Protein AF-A0A972HXE3-F1 (afdb_monomer)

Foldseek 3Di:
DPPVVVVVVVVVVVPPDPPQNVLVLCLLQPDKWWKQKDDDPPADPVCVVQNPFTWIWHDDPPFWIWIDGPPDIWIWGWDQDPVQQWIFIDTDQWTWIWHPPDDCVVVWTWTWTARPRRITMIITD

Solvent-accessible surface area (backbone atoms only — not comparable to full-atom values): 7319 Å² total; per-residue (Å²): 143,73,65,72,66,56,52,54,55,57,58,59,68,73,62,80,65,52,72,69,52,55,51,51,51,51,54,53,51,61,60,68,28,44,32,45,80,44,92,44,96,80,70,53,76,85,47,58,75,54,71,81,41,69,29,36,42,34,50,44,88,93,34,39,28,43,39,36,49,74,94,48,75,43,68,28,38,41,51,76,42,78,90,80,40,27,43,39,39,42,36,92,62,36,73,28,76,32,72,71,79,73,60,78,89,74,70,78,68,64,46,60,42,52,58,57,82,66,30,39,35,43,28,38,123

Sequence (125 aa):
MKITFVIIIILGLLFSCSPEQSELENYLLAHPWYGMNIDMDGLYAETQDRLGYIPKLTFEPGGLSTLSMGDDSYECKWKIDKEEKEIIIRGPGIDSRVFIEKSISEGIYSFCFHDLHNYTIYFYK

Structure (mmCIF, N/CA/C/O backbone):
data_AF-A0A972HXE3-F1
#
_entry.id   AF-A0A972HXE3-F1
#
loop_
_atom_site.group_PDB
_atom_site.id
_atom_site.type_symbol
_atom_site.label_atom_id
_atom_site.label_alt_id
_atom_site.label_comp_id
_atom_site.label_asym_id
_atom_site.label_entity_id
_atom_site.label_seq_id
_atom_site.pdbx_PDB_ins_code
_atom_site.Cartn_x
_atom_site.Cartn_y
_atom_site.Cartn_z
_atom_site.occupancy
_atom_site.B_iso_or_equiv
_atom_site.auth_seq_id
_atom_site.auth_comp_id
_atom_site.auth_asym_id
_atom_site.auth_atom_id
_atom_site.pdbx_PDB_model_num
ATOM 1 N N . MET A 1 1 ? -43.844 10.588 21.859 1.00 45.34 1 MET A N 1
ATOM 2 C CA . MET A 1 1 ? -42.375 10.456 22.003 1.00 45.34 1 MET A CA 1
ATOM 3 C C . MET A 1 1 ? -41.939 9.038 21.638 1.00 45.34 1 MET A C 1
ATOM 5 O O . MET A 1 1 ? -41.905 8.181 22.503 1.00 45.34 1 MET A O 1
ATOM 9 N N . LYS A 1 2 ? -41.685 8.746 20.357 1.00 50.94 2 LYS A N 1
ATOM 10 C CA . LYS A 1 2 ? -41.139 7.441 19.911 1.00 50.94 2 LYS A CA 1
ATOM 11 C C . LYS A 1 2 ? -40.020 7.569 18.869 1.00 50.94 2 LYS A C 1
ATOM 13 O O . LYS A 1 2 ? -39.369 6.588 18.553 1.00 50.94 2 LYS A O 1
ATOM 18 N N . ILE A 1 3 ? -39.776 8.781 18.369 1.00 53.06 3 ILE A N 1
ATOM 19 C CA . ILE A 1 3 ? -38.851 9.033 17.257 1.00 53.06 3 ILE A CA 1
ATOM 20 C C . ILE A 1 3 ? -37.408 9.202 17.768 1.00 53.06 3 ILE A C 1
ATOM 22 O O . ILE A 1 3 ? -36.472 8.744 17.127 1.00 53.06 3 ILE A O 1
ATOM 26 N N . THR A 1 4 ? -37.217 9.753 18.971 1.00 49.75 4 THR A N 1
ATOM 27 C CA . THR A 1 4 ? -35.883 10.032 19.533 1.00 49.75 4 THR A CA 1
ATOM 28 C C . THR A 1 4 ? -35.069 8.768 19.835 1.00 49.75 4 THR A C 1
ATOM 30 O O . THR A 1 4 ? -33.861 8.762 19.643 1.00 49.75 4 THR A O 1
ATOM 33 N N . PHE A 1 5 ? -35.717 7.676 20.253 1.00 42.19 5 PHE A N 1
ATOM 34 C CA . PHE A 1 5 ? -35.023 6.425 20.593 1.00 42.19 5 PHE A CA 1
ATOM 35 C C . PHE A 1 5 ? -34.526 5.654 19.361 1.00 42.19 5 PHE A C 1
ATOM 37 O O . PHE A 1 5 ? -33.495 4.994 19.425 1.00 42.19 5 PHE A O 1
ATOM 44 N N . VAL A 1 6 ? -35.226 5.767 18.228 1.00 50.47 6 VAL A N 1
ATOM 45 C CA . VAL A 1 6 ? -34.852 5.075 16.982 1.00 50.47 6 VAL A CA 1
ATOM 46 C C . VAL A 1 6 ? -33.610 5.717 16.350 1.00 50.47 6 VAL A C 1
ATOM 48 O O . VAL A 1 6 ? -32.759 5.013 15.817 1.00 50.47 6 VAL A O 1
ATOM 51 N N . ILE A 1 7 ? -33.448 7.037 16.486 1.00 50.69 7 ILE A N 1
ATOM 52 C CA . ILE A 1 7 ? -32.299 7.773 15.933 1.00 50.69 7 ILE A CA 1
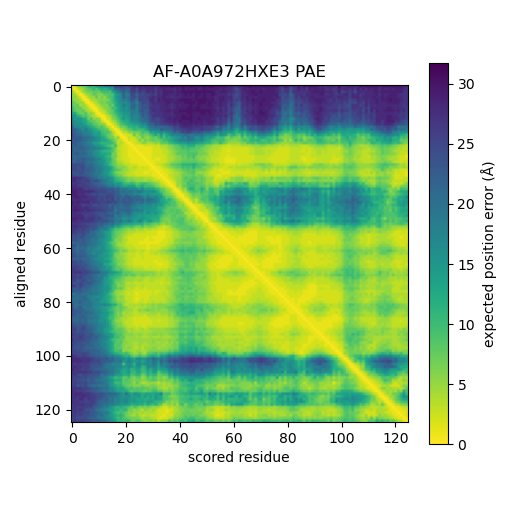ATOM 53 C C . ILE A 1 7 ? -30.988 7.408 16.653 1.00 50.69 7 ILE A C 1
ATOM 55 O O . ILE A 1 7 ? -29.956 7.278 16.002 1.00 50.69 7 ILE A O 1
ATOM 59 N N . ILE A 1 8 ? -31.020 7.175 17.971 1.00 51.72 8 ILE A N 1
ATOM 60 C CA . ILE A 1 8 ? -29.817 6.833 18.756 1.00 51.72 8 ILE A CA 1
ATOM 61 C C . ILE A 1 8 ? -29.284 5.439 18.390 1.00 51.72 8 ILE A C 1
ATOM 63 O O . ILE 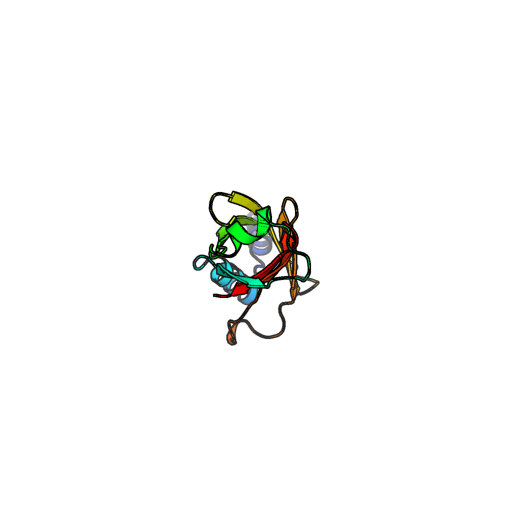A 1 8 ? -28.074 5.248 18.300 1.00 51.72 8 ILE A O 1
ATOM 67 N N . ILE A 1 9 ? -30.170 4.477 18.115 1.00 49.84 9 ILE A N 1
ATOM 68 C CA . ILE A 1 9 ? -29.770 3.120 17.709 1.00 49.84 9 ILE A CA 1
ATOM 69 C C . ILE A 1 9 ? -29.172 3.133 16.294 1.00 49.84 9 ILE A C 1
ATOM 71 O O . ILE A 1 9 ? -28.168 2.468 16.048 1.00 49.84 9 ILE A O 1
ATOM 75 N N . ILE A 1 10 ? -29.730 3.937 15.382 1.00 49.91 10 ILE A N 1
ATOM 76 C CA . ILE A 1 10 ? -29.199 4.076 14.018 1.00 49.91 10 ILE A CA 1
ATOM 77 C C . ILE A 1 10 ? -27.842 4.802 14.026 1.00 49.91 10 ILE A C 1
ATOM 79 O O . ILE A 1 10 ? -26.944 4.383 13.303 1.00 49.91 10 ILE A O 1
ATOM 83 N N . LEU A 1 11 ? -27.633 5.816 14.879 1.00 44.34 11 LEU A N 1
ATOM 84 C CA . LEU A 1 11 ? -26.313 6.451 15.023 1.00 44.34 11 LEU A CA 1
ATOM 85 C C . LEU A 1 11 ? -25.268 5.533 15.682 1.00 44.34 11 LEU A C 1
ATOM 87 O O . LEU A 1 11 ? -24.108 5.561 15.281 1.00 44.34 11 LEU A O 1
ATOM 91 N N . GLY A 1 12 ? -25.661 4.707 16.659 1.00 41.94 12 GLY A N 1
ATOM 92 C CA . GLY A 1 12 ? -24.751 3.773 17.338 1.00 41.94 12 GLY A CA 1
ATOM 93 C C . GLY A 1 12 ? -24.281 2.607 16.458 1.00 41.94 12 GLY A C 1
ATOM 94 O O . GLY A 1 12 ? -23.166 2.118 16.622 1.00 41.94 12 GLY A O 1
ATOM 95 N N . LEU A 1 13 ? -25.096 2.195 15.482 1.00 46.44 13 LEU A N 1
ATOM 96 C CA . LEU A 1 13 ? -24.742 1.155 14.508 1.00 46.44 13 LEU A CA 1
ATOM 97 C C . LEU A 1 13 ? -23.810 1.652 13.390 1.00 46.44 13 LEU A C 1
ATOM 99 O O . LEU A 1 13 ? -23.163 0.835 12.740 1.00 46.44 13 LEU A O 1
ATOM 103 N N . LEU A 1 14 ? -23.706 2.967 13.177 1.00 44.78 14 LEU A N 1
ATOM 104 C CA . LEU A 1 14 ? -22.895 3.543 12.097 1.00 44.78 14 LEU A CA 1
ATOM 105 C C . LEU A 1 14 ? -21.403 3.699 12.446 1.00 44.78 14 LEU A C 1
ATOM 107 O O . LEU A 1 14 ? -20.607 3.945 11.547 1.00 44.78 14 LEU A O 1
ATOM 111 N N . PHE A 1 15 ? -21.001 3.509 13.709 1.00 50.78 15 PHE A N 1
ATOM 112 C CA . PHE A 1 15 ? -19.614 3.722 14.157 1.00 50.78 15 PHE A CA 1
ATOM 113 C C . PHE A 1 15 ? -19.062 2.591 15.033 1.00 50.78 15 PHE A C 1
ATOM 115 O O . PHE A 1 15 ? -18.274 2.826 15.945 1.00 50.78 15 PHE A O 1
ATOM 122 N N . SER A 1 16 ? -19.415 1.337 14.744 1.00 47.25 16 SER A N 1
ATOM 123 C CA . SER A 1 16 ? -18.690 0.187 15.312 1.00 47.25 16 SER A CA 1
ATOM 124 C C . SER A 1 16 ? -17.361 -0.034 14.571 1.00 47.25 16 SER A C 1
ATOM 126 O O . SER A 1 16 ? -17.128 -1.077 13.958 1.00 47.25 16 SER A O 1
ATOM 128 N N . CYS A 1 17 ? -16.499 0.985 14.578 1.00 55.41 17 CYS A N 1
ATOM 129 C CA . CYS A 1 17 ? -15.086 0.832 14.257 1.00 55.41 17 CYS A CA 1
ATOM 130 C C . CYS A 1 17 ? -14.379 0.516 15.578 1.00 55.41 17 CYS A C 1
ATOM 132 O O . CYS A 1 17 ? -14.512 1.278 16.538 1.00 55.41 17 CYS A O 1
ATOM 134 N N . SER A 1 18 ? -13.704 -0.631 15.680 1.00 63.12 18 SER A N 1
ATOM 135 C CA . SER A 1 18 ? -12.923 -0.910 16.887 1.00 63.12 18 SER A CA 1
ATOM 136 C C . SER A 1 18 ? -11.769 0.104 16.979 1.00 63.12 18 SER A C 1
ATOM 138 O O . SER A 1 18 ? -11.263 0.537 15.939 1.00 63.12 18 SER A O 1
ATOM 140 N N . PRO A 1 19 ? -11.329 0.498 18.188 1.00 61.62 19 PRO A N 1
ATOM 141 C CA . PRO A 1 19 ? -10.175 1.386 18.353 1.00 61.62 19 PRO A CA 1
ATOM 142 C C . PRO A 1 19 ? -8.937 0.878 17.599 1.00 61.62 19 PRO A C 1
ATOM 144 O O . PRO A 1 19 ? -8.287 1.638 16.892 1.00 61.62 19 PRO A O 1
ATOM 147 N N . GLU A 1 20 ? -8.715 -0.437 17.639 1.00 65.12 20 GLU A N 1
ATOM 148 C CA . GLU A 1 20 ? -7.658 -1.143 16.908 1.00 65.12 20 GLU A CA 1
ATOM 149 C C . GLU A 1 20 ? -7.769 -0.947 15.382 1.00 65.12 20 GLU A C 1
ATOM 151 O O . GLU A 1 20 ? -6.782 -0.690 14.702 1.00 65.12 20 GLU A O 1
ATOM 156 N N . GLN A 1 21 ? -8.979 -0.967 14.816 1.00 67.88 21 GLN A N 1
ATOM 157 C CA . GLN A 1 21 ? -9.170 -0.735 13.383 1.00 67.88 21 GLN A CA 1
ATOM 158 C C . GLN A 1 21 ? -8.849 0.712 12.991 1.00 67.88 21 GLN A C 1
ATOM 160 O O . GLN A 1 21 ? -8.228 0.944 11.957 1.00 67.88 21 GLN A O 1
ATOM 1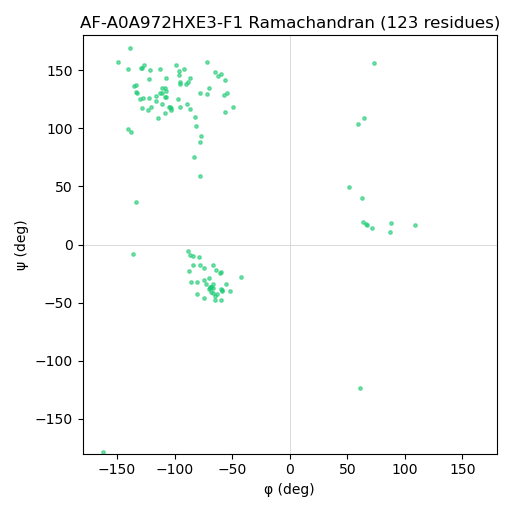65 N N . SER A 1 22 ? -9.260 1.675 13.818 1.00 76.44 22 SER A N 1
ATOM 166 C CA . SER A 1 22 ? -8.982 3.092 13.565 1.00 76.44 22 SER A CA 1
ATOM 167 C C . SER A 1 22 ? -7.483 3.383 13.661 1.00 76.44 22 SER A C 1
ATOM 169 O O . SER A 1 22 ? -6.954 4.154 12.868 1.00 76.44 22 SER A O 1
ATOM 171 N N . GLU A 1 23 ? -6.777 2.736 14.587 1.00 81.06 23 GLU A N 1
ATOM 172 C CA . GLU A 1 23 ? -5.317 2.812 14.685 1.00 81.06 23 GLU A CA 1
ATOM 173 C C . GLU A 1 23 ? -4.622 2.200 13.464 1.00 81.06 23 GLU A C 1
ATOM 175 O O . GLU A 1 23 ? -3.714 2.827 12.918 1.00 81.06 23 GLU A O 1
ATOM 180 N N . LEU A 1 24 ? -5.071 1.032 12.992 1.00 81.00 24 LEU A N 1
ATOM 181 C CA . LEU A 1 24 ? -4.508 0.392 11.801 1.00 81.00 24 LEU A CA 1
ATOM 182 C C . LEU A 1 24 ? -4.746 1.229 10.543 1.00 81.00 24 LEU A C 1
ATOM 184 O O . LEU A 1 24 ? -3.812 1.482 9.791 1.00 81.00 24 LEU A O 1
ATOM 188 N N . GLU A 1 25 ? -5.971 1.698 10.324 1.00 86.25 25 GLU A N 1
ATOM 189 C CA . GLU A 1 25 ? -6.302 2.560 9.189 1.00 86.25 25 GLU A CA 1
ATOM 190 C C . GLU A 1 25 ? -5.484 3.857 9.221 1.00 86.25 25 GLU A C 1
ATOM 192 O O . GLU A 1 25 ? -4.828 4.193 8.237 1.00 86.25 25 GLU A O 1
ATOM 197 N N . ASN A 1 26 ? -5.408 4.530 10.372 1.00 86.81 26 ASN A N 1
ATOM 198 C CA . ASN A 1 26 ? -4.555 5.709 10.533 1.00 86.81 26 ASN A CA 1
ATOM 199 C C . ASN A 1 26 ? -3.081 5.396 10.255 1.00 86.81 26 ASN A C 1
ATOM 201 O O . ASN A 1 26 ? -2.376 6.204 9.652 1.00 86.81 26 ASN A O 1
ATOM 205 N N . TYR A 1 27 ? -2.604 4.227 10.677 1.00 85.19 27 TYR A N 1
ATOM 206 C CA . TYR A 1 27 ? -1.241 3.794 10.420 1.00 85.19 27 TYR A CA 1
ATOM 207 C C . TYR A 1 27 ? -0.991 3.541 8.924 1.00 85.19 27 TYR A C 1
ATOM 209 O O . TYR A 1 27 ? 0.044 3.974 8.415 1.00 85.19 27 TYR A O 1
ATOM 217 N N . LEU A 1 28 ? -1.924 2.923 8.195 1.00 88.44 28 LEU A N 1
ATOM 218 C CA . LEU A 1 28 ? -1.811 2.731 6.742 1.00 88.44 28 LEU A CA 1
ATOM 219 C C . LEU A 1 28 ? -1.780 4.065 5.992 1.00 88.44 28 LEU A C 1
ATOM 221 O O . LEU A 1 28 ? -0.959 4.241 5.094 1.00 88.44 28 LEU A O 1
ATOM 225 N N . LEU A 1 29 ? -2.633 5.005 6.402 1.00 90.69 29 LEU A N 1
ATOM 226 C CA . LEU A 1 29 ? -2.769 6.334 5.799 1.00 90.69 29 LEU A CA 1
ATOM 227 C C . LEU A 1 29 ? -1.609 7.284 6.141 1.00 90.69 29 LEU A C 1
ATOM 229 O O . LEU A 1 29 ? -1.394 8.289 5.462 1.00 90.69 29 LEU A O 1
ATOM 233 N N . ALA A 1 30 ? -0.867 7.009 7.213 1.00 83.00 30 ALA A N 1
ATOM 234 C CA . ALA A 1 30 ? 0.194 7.889 7.674 1.00 83.00 30 ALA A CA 1
ATOM 235 C C . ALA A 1 30 ? 1.453 7.742 6.802 1.00 83.00 30 ALA A C 1
ATOM 237 O O . ALA A 1 30 ? 2.322 6.960 7.142 1.00 83.00 30 ALA A O 1
ATOM 238 N N . HIS A 1 31 ? 1.613 8.570 5.770 1.00 85.06 31 HIS A N 1
ATOM 239 C CA . HIS A 1 31 ? 2.762 8.606 4.842 1.00 85.06 31 HIS A CA 1
ATOM 240 C C . HIS A 1 31 ? 2.839 7.445 3.829 1.00 85.06 31 HIS A C 1
ATOM 242 O O . HIS A 1 31 ? 2.301 6.365 4.074 1.00 85.06 31 HIS A O 1
ATOM 248 N N . PRO A 1 32 ? 3.530 7.657 2.689 1.00 88.69 32 PRO A N 1
ATOM 249 C CA . PRO A 1 32 ? 3.786 6.600 1.720 1.00 88.69 32 PRO A CA 1
ATOM 250 C C . PRO A 1 32 ? 4.633 5.470 2.302 1.00 88.69 32 PRO A C 1
ATOM 252 O O . PRO A 1 32 ? 5.570 5.701 3.067 1.00 88.69 32 PRO A O 1
ATOM 255 N N . TRP A 1 33 ? 4.330 4.265 1.848 1.00 89.50 33 TRP A N 1
ATOM 256 C CA . TRP A 1 33 ? 5.104 3.055 2.058 1.00 89.50 33 TRP A CA 1
ATOM 257 C C . TRP A 1 33 ? 6.150 2.918 0.963 1.00 89.50 33 TRP A C 1
ATOM 259 O O . TRP A 1 33 ? 5.851 3.162 -0.210 1.00 89.50 33 TRP A O 1
ATOM 269 N N . TYR A 1 34 ? 7.354 2.488 1.322 1.00 85.69 34 TYR A N 1
ATOM 270 C CA . TYR A 1 34 ? 8.455 2.331 0.376 1.00 85.69 34 TYR A CA 1
ATOM 271 C C . TYR A 1 34 ? 8.711 0.855 0.110 1.00 85.69 34 TYR A C 1
ATOM 273 O O . TYR A 1 34 ? 8.747 0.040 1.030 1.00 85.69 34 TYR A O 1
ATOM 281 N N . GLY A 1 35 ? 8.833 0.516 -1.168 1.00 81.94 35 GLY A N 1
ATOM 282 C CA . GLY A 1 35 ? 9.069 -0.839 -1.630 1.00 81.94 35 GLY A CA 1
ATOM 283 C C . GLY A 1 35 ? 10.552 -1.152 -1.780 1.00 81.94 35 GLY A C 1
ATOM 284 O O . GLY A 1 35 ? 11.358 -0.285 -2.118 1.00 81.94 35 GLY A O 1
ATOM 285 N N . MET A 1 36 ? 10.892 -2.422 -1.611 1.00 77.50 36 MET A N 1
ATOM 286 C CA . MET A 1 36 ? 12.126 -3.016 -2.110 1.00 77.50 36 MET A CA 1
ATOM 287 C C . MET A 1 36 ? 11.764 -4.077 -3.147 1.00 77.50 36 MET A C 1
ATOM 289 O O . MET A 1 36 ? 11.005 -5.003 -2.851 1.00 77.50 36 MET A O 1
ATOM 293 N N . ASN A 1 37 ? 12.304 -3.931 -4.358 1.00 70.81 37 ASN A N 1
ATOM 294 C CA . ASN A 1 37 ? 12.197 -4.951 -5.396 1.00 70.81 37 ASN A CA 1
ATOM 295 C C . ASN A 1 37 ? 13.096 -6.131 -5.015 1.00 70.81 37 ASN A C 1
ATOM 297 O O . ASN A 1 37 ? 14.279 -5.931 -4.731 1.00 70.81 37 ASN A O 1
ATOM 301 N N . ILE A 1 38 ? 12.556 -7.346 -5.033 1.00 66.94 38 ILE A N 1
ATOM 302 C CA . ILE A 1 38 ? 13.362 -8.564 -4.975 1.00 66.94 38 ILE A CA 1
ATOM 303 C C . ILE A 1 38 ? 13.377 -9.162 -6.378 1.00 66.94 38 ILE A C 1
ATOM 305 O O . ILE A 1 38 ? 12.327 -9.474 -6.942 1.00 66.94 38 ILE A O 1
ATOM 309 N N . ASP A 1 39 ? 14.583 -9.253 -6.938 1.00 61.38 39 ASP A N 1
ATOM 310 C CA . ASP A 1 39 ? 14.858 -9.901 -8.218 1.00 61.38 39 ASP A CA 1
ATOM 311 C C . ASP A 1 39 ? 14.381 -11.362 -8.161 1.00 61.38 39 ASP A C 1
ATOM 313 O O . ASP A 1 39 ? 14.680 -12.079 -7.201 1.00 61.38 39 ASP A O 1
ATOM 317 N N . MET A 1 40 ? 13.593 -11.782 -9.150 1.00 58.34 40 MET A N 1
ATOM 318 C CA . MET A 1 40 ? 13.182 -13.173 -9.313 1.00 58.34 40 MET A CA 1
ATOM 319 C C . MET A 1 40 ? 13.873 -13.732 -10.552 1.00 58.34 40 MET A C 1
ATOM 321 O O . MET A 1 40 ? 13.885 -13.088 -11.600 1.00 58.34 40 MET A O 1
ATOM 325 N N . ASP A 1 41 ? 14.432 -14.940 -10.442 1.00 57.38 41 ASP A N 1
ATOM 326 C CA . ASP A 1 41 ? 15.131 -15.602 -11.546 1.00 57.38 41 ASP A CA 1
ATOM 327 C C . ASP A 1 41 ? 14.284 -15.569 -12.834 1.00 57.38 41 ASP A C 1
ATOM 329 O O . ASP A 1 41 ? 13.188 -16.130 -12.885 1.00 57.38 41 ASP A O 1
ATOM 333 N N . GLY A 1 42 ? 14.802 -14.920 -13.886 1.00 58.56 42 GLY A N 1
ATOM 334 C CA . GLY A 1 42 ? 14.128 -14.815 -15.187 1.00 58.56 42 GLY A CA 1
ATOM 335 C C . GLY A 1 42 ? 13.577 -13.435 -15.566 1.00 58.56 42 GLY A C 1
ATOM 336 O O . GLY A 1 42 ? 12.780 -13.364 -16.501 1.00 58.56 42 GLY A O 1
ATOM 337 N N . LEU A 1 43 ? 13.997 -12.344 -14.911 1.00 60.66 43 LEU A N 1
ATOM 338 C CA . LEU A 1 43 ? 13.621 -10.985 -15.326 1.00 60.66 43 LEU A CA 1
ATOM 339 C C . LEU A 1 43 ? 13.949 -10.688 -16.797 1.00 60.66 43 LEU A C 1
ATOM 341 O O . LEU A 1 43 ? 15.081 -10.854 -17.257 1.00 60.66 43 LEU A O 1
ATOM 345 N N . TYR A 1 44 ? 12.961 -10.159 -17.519 1.00 61.09 44 TYR A N 1
ATOM 346 C CA . TYR A 1 44 ? 13.141 -9.635 -18.871 1.00 61.09 44 TYR A CA 1
ATOM 347 C C . TYR A 1 44 ? 13.930 -8.313 -18.844 1.00 61.09 44 TYR A C 1
ATOM 349 O O . TYR A 1 44 ? 13.938 -7.595 -17.842 1.00 61.09 44 TYR A O 1
ATOM 357 N N . ALA A 1 45 ? 14.581 -7.955 -19.953 1.00 59.53 45 ALA A N 1
ATOM 358 C CA . ALA A 1 45 ? 15.396 -6.737 -20.042 1.00 59.53 45 ALA A CA 1
ATOM 359 C C . ALA A 1 45 ? 14.594 -5.448 -19.762 1.00 59.53 45 ALA A C 1
ATOM 361 O O . ALA A 1 45 ? 15.080 -4.570 -19.062 1.00 59.53 45 ALA A O 1
ATOM 362 N N . GLU A 1 46 ? 13.341 -5.376 -20.228 1.00 59.00 46 GLU A N 1
ATOM 363 C CA . GLU A 1 46 ? 12.406 -4.258 -19.980 1.00 59.00 46 GLU A CA 1
ATOM 364 C C . GLU A 1 46 ? 12.092 -4.035 -18.495 1.00 59.00 46 GLU A C 1
ATOM 366 O O . GLU A 1 46 ? 11.723 -2.946 -18.061 1.00 59.00 46 GLU A O 1
ATOM 371 N N . THR A 1 47 ? 12.248 -5.091 -17.708 1.00 59.06 47 THR A N 1
ATOM 372 C CA . THR A 1 47 ? 12.008 -5.091 -16.278 1.00 59.06 47 THR A CA 1
ATOM 373 C C . THR A 1 47 ? 13.222 -4.501 -15.546 1.00 59.06 47 THR A C 1
ATOM 375 O O . THR A 1 47 ? 13.050 -3.652 -14.675 1.00 59.06 47 THR A O 1
ATOM 378 N N . GLN A 1 48 ? 14.459 -4.843 -15.933 1.00 61.34 48 GLN A N 1
ATOM 379 C CA . GLN A 1 48 ? 15.681 -4.392 -15.240 1.00 61.34 48 GLN A CA 1
ATOM 380 C C . GLN A 1 48 ? 15.808 -2.867 -15.105 1.00 61.34 48 GLN A C 1
ATOM 382 O O . GLN A 1 48 ? 16.266 -2.397 -14.061 1.00 61.34 48 GLN A O 1
ATOM 387 N N . ASP A 1 49 ? 15.333 -2.096 -16.087 1.00 63.53 49 ASP A N 1
ATOM 388 C CA . ASP A 1 49 ? 15.312 -0.625 -16.029 1.00 63.53 49 ASP A CA 1
ATOM 389 C C . ASP A 1 49 ? 14.491 -0.094 -14.838 1.00 63.53 49 ASP A C 1
ATOM 391 O O . ASP A 1 49 ? 14.737 1.004 -14.332 1.00 63.53 49 ASP A O 1
ATOM 395 N N . ARG A 1 50 ? 13.542 -0.892 -14.332 1.00 64.06 50 ARG A N 1
ATOM 396 C CA . ARG A 1 50 ? 12.675 -0.541 -13.203 1.00 64.06 50 ARG A CA 1
ATOM 397 C C . ARG A 1 50 ? 13.298 -0.813 -11.831 1.00 64.06 50 ARG A C 1
ATOM 399 O O . ARG A 1 50 ? 12.852 -0.227 -10.845 1.00 64.06 50 ARG A O 1
ATOM 406 N N . LEU A 1 51 ? 14.348 -1.637 -11.745 1.00 64.06 51 LEU A N 1
ATOM 407 C CA . LEU A 1 51 ? 15.005 -1.992 -10.475 1.00 64.06 51 LEU A CA 1
ATOM 408 C C . LEU A 1 51 ? 15.665 -0.792 -9.774 1.00 64.06 51 LEU A C 1
ATOM 410 O O . LEU A 1 51 ? 15.867 -0.829 -8.562 1.00 64.06 51 LEU A O 1
ATOM 414 N N . GLY A 1 52 ? 15.979 0.275 -10.516 1.00 66.62 52 GLY A N 1
ATOM 415 C CA . GLY A 1 52 ? 16.555 1.510 -9.975 1.00 66.62 52 GLY A CA 1
ATOM 416 C C . GLY A 1 52 ? 15.550 2.448 -9.298 1.00 66.62 52 GLY A C 1
ATOM 417 O O . GLY A 1 52 ? 15.961 3.407 -8.642 1.00 66.62 52 GLY A O 1
ATOM 418 N N . TYR A 1 53 ? 14.246 2.192 -9.433 1.00 77.19 53 TYR A N 1
ATOM 419 C CA . TYR A 1 53 ? 13.210 3.007 -8.805 1.00 77.19 53 TYR A CA 1
ATOM 420 C C . TYR A 1 53 ? 12.774 2.399 -7.481 1.00 77.19 53 TYR A C 1
ATOM 422 O O . TYR A 1 53 ? 12.564 1.195 -7.378 1.00 77.19 53 TYR A O 1
ATOM 430 N N . ILE A 1 54 ? 12.584 3.260 -6.483 1.00 85.25 54 ILE A N 1
ATOM 431 C CA . ILE A 1 54 ? 11.997 2.884 -5.196 1.00 85.25 54 ILE A CA 1
ATOM 432 C C . ILE A 1 54 ? 10.474 2.893 -5.374 1.00 85.25 54 ILE A C 1
ATOM 434 O O . ILE A 1 54 ? 9.914 3.987 -5.531 1.00 85.25 54 ILE A O 1
ATOM 438 N N . PRO A 1 55 ? 9.791 1.729 -5.366 1.00 86.81 55 PRO A N 1
ATOM 439 C CA . PRO A 1 55 ? 8.340 1.681 -5.445 1.00 86.81 55 PRO A CA 1
ATOM 440 C C . PRO A 1 55 ? 7.715 2.432 -4.274 1.00 86.81 55 PRO A C 1
ATOM 442 O O . PRO A 1 55 ? 8.252 2.433 -3.162 1.00 86.81 55 PRO A O 1
ATOM 445 N N . LYS A 1 56 ? 6.566 3.061 -4.507 1.00 91.00 56 LYS A N 1
ATOM 446 C CA . LYS A 1 56 ? 5.831 3.788 -3.467 1.00 91.00 56 LYS A CA 1
ATOM 447 C C . LYS A 1 56 ? 4.378 3.364 -3.460 1.00 91.00 56 LYS A C 1
ATOM 449 O O . LYS A 1 56 ? 3.718 3.478 -4.485 1.00 91.00 56 LYS A O 1
ATOM 454 N N . LEU A 1 57 ? 3.883 2.926 -2.311 1.00 91.56 57 LEU A N 1
ATOM 455 C CA . LEU A 1 57 ? 2.480 2.591 -2.102 1.00 91.56 57 LEU A CA 1
ATOM 456 C C . LEU A 1 57 ? 1.855 3.630 -1.169 1.00 91.56 57 LEU A C 1
ATOM 458 O O . LEU A 1 57 ? 2.302 3.820 -0.041 1.00 91.56 57 LEU A O 1
ATOM 462 N N . THR A 1 58 ? 0.823 4.319 -1.638 1.00 93.75 58 THR A N 1
ATOM 463 C CA . THR A 1 58 ? 0.080 5.308 -0.846 1.00 93.75 58 THR A CA 1
ATOM 464 C C . THR A 1 58 ? -1.327 4.795 -0.605 1.00 93.75 58 THR A C 1
ATOM 466 O O . THR A 1 58 ? -1.990 4.368 -1.547 1.00 93.75 58 THR A O 1
ATOM 469 N N . PHE A 1 59 ? -1.781 4.832 0.645 1.00 93.19 59 PHE A N 1
ATOM 470 C CA . PHE A 1 59 ? -3.168 4.558 1.006 1.00 93.19 59 PHE A CA 1
ATOM 471 C C . PHE A 1 59 ? -3.940 5.868 1.104 1.00 93.19 59 PHE A C 1
ATOM 473 O O . PHE A 1 59 ? -3.445 6.856 1.645 1.00 93.19 59 PHE A O 1
ATOM 480 N N . GLU A 1 60 ? -5.169 5.850 0.609 1.00 94.31 60 GLU A N 1
ATOM 481 C CA . GLU A 1 60 ? -6.088 6.978 0.632 1.00 94.31 60 GLU A CA 1
ATOM 482 C C . GLU A 1 60 ? -7.377 6.610 1.383 1.00 94.31 60 GLU A C 1
ATOM 484 O O . GLU A 1 60 ? -7.801 5.442 1.372 1.00 94.31 60 GLU A O 1
ATOM 489 N N . PRO A 1 61 ? -8.030 7.592 2.033 1.00 90.25 61 PRO A N 1
ATOM 490 C CA . PRO A 1 61 ? -9.315 7.375 2.683 1.00 90.25 61 PRO A CA 1
ATOM 491 C C . PRO A 1 61 ? -10.359 6.822 1.706 1.00 90.25 61 PRO A C 1
ATOM 493 O O . PRO A 1 61 ? -10.443 7.247 0.555 1.00 90.25 61 PRO A O 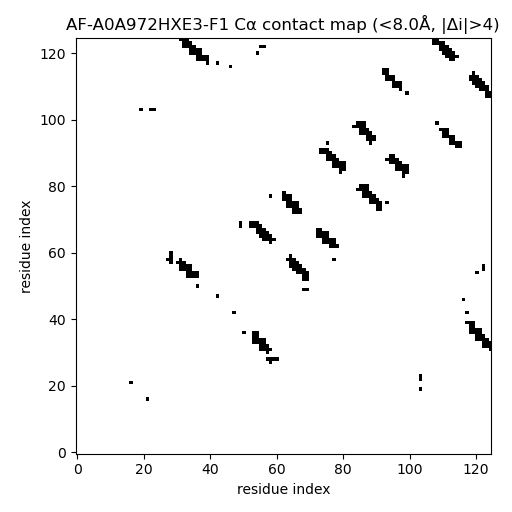1
ATOM 496 N N . GLY A 1 62 ? -11.201 5.901 2.177 1.00 87.81 62 GLY A N 1
ATOM 497 C CA . GLY A 1 62 ? -12.264 5.308 1.355 1.00 87.81 62 GLY A CA 1
ATOM 498 C C . GLY A 1 62 ? -11.838 4.091 0.531 1.00 87.81 62 GLY A C 1
ATOM 499 O O . GLY A 1 62 ? -12.618 3.624 -0.300 1.00 87.81 62 GLY A O 1
ATOM 500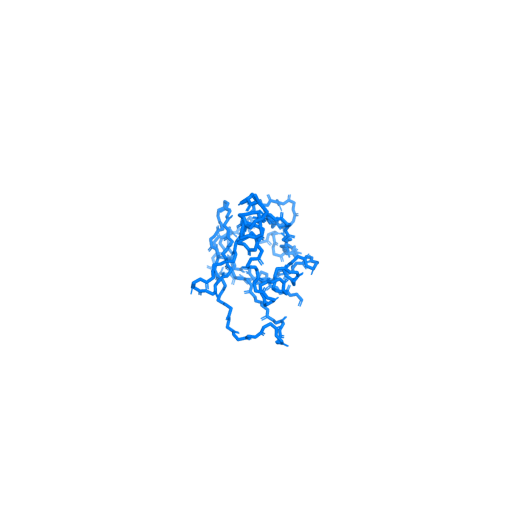 N N . GLY A 1 63 ? -10.645 3.543 0.781 1.00 92.25 63 GLY A N 1
ATOM 501 C CA . GLY A 1 63 ? -10.229 2.265 0.203 1.00 92.25 63 GLY A CA 1
ATOM 502 C C . GLY A 1 63 ? -9.555 2.379 -1.163 1.00 92.25 63 GLY A C 1
ATOM 503 O O . GLY A 1 63 ? -9.509 1.385 -1.885 1.00 92.25 63 GLY A O 1
ATOM 504 N N . LEU A 1 64 ? -9.058 3.560 -1.544 1.00 94.94 64 LEU A N 1
ATOM 505 C CA . LEU A 1 64 ? -8.212 3.740 -2.728 1.00 94.94 64 LEU A CA 1
ATOM 506 C C . LEU A 1 64 ? -6.734 3.718 -2.318 1.00 94.94 64 LEU A C 1
ATOM 508 O O . LEU A 1 64 ? -6.377 4.146 -1.223 1.00 94.94 64 LEU A O 1
ATOM 512 N N . SER A 1 65 ? -5.882 3.187 -3.182 1.00 93.44 65 SER A N 1
ATOM 513 C CA . SER A 1 65 ? -4.432 3.197 -3.036 1.00 93.44 65 SER A CA 1
ATOM 514 C C . SER A 1 65 ? -3.780 3.449 -4.385 1.00 93.44 65 SER A C 1
ATOM 516 O O . SER A 1 65 ? -4.297 3.028 -5.418 1.00 93.44 65 SER A O 1
ATOM 518 N N . THR A 1 66 ? -2.599 4.053 -4.364 1.00 93.38 66 THR A N 1
ATOM 519 C CA . THR A 1 66 ? -1.785 4.270 -5.561 1.00 93.38 66 THR A CA 1
ATOM 520 C C . THR A 1 66 ? -0.425 3.617 -5.375 1.00 93.38 66 THR A C 1
ATOM 522 O O . THR A 1 66 ? 0.266 3.894 -4.392 1.00 93.38 66 THR A O 1
ATOM 525 N N . LEU A 1 67 ? -0.037 2.762 -6.319 1.00 90.12 67 LEU A N 1
ATOM 526 C CA . LEU A 1 67 ? 1.304 2.203 -6.424 1.00 90.12 67 LEU A CA 1
ATOM 527 C C . LEU A 1 67 ? 2.059 2.903 -7.555 1.00 90.12 67 LEU A C 1
ATOM 529 O O . LEU A 1 67 ? 1.662 2.808 -8.711 1.00 90.12 67 LEU A O 1
ATOM 533 N N . SER A 1 68 ? 3.163 3.569 -7.238 1.00 89.31 68 SER A N 1
ATOM 534 C CA . SER A 1 68 ? 4.036 4.215 -8.219 1.00 89.31 68 SER A CA 1
ATOM 535 C C . SER A 1 68 ? 5.351 3.455 -8.364 1.00 89.31 68 SER A C 1
ATOM 537 O O . SER A 1 68 ? 5.981 3.105 -7.361 1.00 89.31 68 SER A O 1
ATOM 539 N N . MET A 1 69 ? 5.783 3.237 -9.605 1.00 83.06 69 MET A N 1
ATOM 540 C CA . MET A 1 69 ? 7.044 2.575 -9.953 1.00 83.06 69 MET A CA 1
ATOM 541 C C . MET A 1 69 ? 7.687 3.279 -11.147 1.00 83.06 69 MET A C 1
ATOM 543 O O . MET A 1 69 ? 7.303 3.058 -12.293 1.00 83.06 69 MET A O 1
ATOM 547 N N . GLY A 1 70 ? 8.662 4.146 -10.875 1.00 82.25 70 GLY A N 1
ATOM 548 C CA . GLY A 1 70 ? 9.209 5.029 -11.904 1.00 82.25 70 GLY A CA 1
ATOM 549 C C . GLY A 1 70 ? 8.130 5.952 -12.460 1.00 82.25 70 GLY A C 1
ATOM 550 O O . GLY A 1 70 ? 7.497 6.670 -11.685 1.00 82.25 70 GLY A O 1
ATOM 551 N N . ASP A 1 71 ? 7.924 5.906 -13.776 1.00 83.00 71 ASP A N 1
ATOM 552 C CA . ASP A 1 71 ? 6.914 6.706 -14.481 1.00 83.00 71 ASP A CA 1
ATOM 553 C C . ASP A 1 71 ? 5.525 6.039 -14.517 1.00 83.00 71 ASP A C 1
ATOM 555 O O . ASP A 1 71 ? 4.539 6.675 -14.894 1.00 83.00 71 ASP A O 1
ATOM 559 N N . ASP A 1 72 ? 5.422 4.776 -14.092 1.00 83.06 72 ASP A N 1
ATOM 560 C CA . ASP A 1 72 ? 4.156 4.053 -14.053 1.00 83.06 72 ASP A CA 1
ATOM 561 C C . ASP A 1 72 ? 3.407 4.299 -12.736 1.00 83.06 72 ASP A C 1
ATOM 563 O O . ASP A 1 72 ? 3.992 4.336 -11.646 1.00 83.06 72 ASP A O 1
ATOM 567 N N . SER A 1 73 ? 2.080 4.391 -12.832 1.00 88.56 73 SER A N 1
ATOM 568 C CA . SER A 1 73 ? 1.178 4.514 -11.689 1.00 88.56 73 SER A CA 1
ATOM 569 C C . SER A 1 73 ? 0.008 3.546 -11.825 1.00 88.56 73 SER A C 1
ATOM 571 O O . SER A 1 73 ? -0.655 3.498 -12.862 1.00 88.56 73 SER A O 1
ATOM 573 N N . TYR A 1 74 ? -0.247 2.786 -10.764 1.00 88.19 74 TYR A N 1
ATOM 574 C CA . TYR A 1 74 ? -1.261 1.742 -10.704 1.00 88.19 74 TYR A CA 1
ATOM 575 C C . TYR A 1 74 ? -2.258 2.067 -9.597 1.00 88.19 74 TYR A C 1
ATOM 577 O O . TYR A 1 74 ? -1.911 2.113 -8.414 1.00 88.19 74 TYR A O 1
ATOM 585 N N . GLU A 1 75 ? -3.516 2.260 -9.978 1.00 92.69 75 GLU A N 1
ATOM 586 C CA . GLU A 1 75 ? -4.607 2.411 -9.023 1.00 92.69 75 GLU A CA 1
ATOM 587 C C . GLU A 1 75 ? -5.016 1.047 -8.459 1.00 92.69 75 GLU A C 1
ATOM 589 O O . GLU A 1 75 ? -5.267 0.081 -9.187 1.00 92.69 75 GLU A O 1
ATOM 594 N N . CYS A 1 76 ? -5.104 0.986 -7.137 1.00 92.25 76 CYS A N 1
ATOM 595 C CA . CYS A 1 76 ? -5.473 -0.192 -6.371 1.00 92.25 76 CYS A CA 1
ATOM 596 C C . CYS A 1 76 ? -6.624 0.150 -5.427 1.00 92.25 76 CYS A C 1
ATOM 598 O O . CYS A 1 76 ? -6.777 1.282 -4.980 1.00 92.25 76 CYS A O 1
ATOM 600 N N . LYS A 1 77 ? -7.417 -0.847 -5.059 1.00 94.69 77 LYS A N 1
ATOM 601 C CA . LYS A 1 77 ? -8.383 -0.756 -3.969 1.00 94.69 77 LYS A CA 1
ATOM 602 C C . LYS A 1 77 ? -7.893 -1.560 -2.789 1.00 94.69 77 LYS A C 1
ATOM 604 O O . LYS A 1 77 ? -7.356 -2.649 -2.979 1.00 94.69 77 LYS A O 1
ATOM 609 N N . TRP A 1 78 ? -8.143 -1.066 -1.588 1.00 93.81 78 TRP A N 1
ATOM 610 C CA . TRP A 1 78 ? -7.809 -1.762 -0.361 1.00 93.81 78 TRP A CA 1
ATOM 611 C C . TRP A 1 78 ? -9.001 -1.846 0.588 1.00 93.81 78 TRP A C 1
ATOM 613 O O . TRP A 1 78 ? -9.902 -1.005 0.575 1.00 93.81 78 TRP A O 1
ATOM 623 N N . LYS A 1 79 ? -9.013 -2.895 1.409 1.00 92.38 79 LYS A N 1
ATOM 624 C CA . LYS A 1 79 ? -9.932 -3.030 2.542 1.00 92.38 79 LYS A CA 1
ATOM 625 C C . LYS A 1 79 ? -9.274 -3.831 3.662 1.00 92.38 79 LYS A C 1
ATOM 627 O O . LYS A 1 79 ? -8.397 -4.653 3.408 1.00 92.38 79 LYS A O 1
ATOM 632 N N . ILE A 1 80 ? -9.761 -3.635 4.881 1.00 88.31 80 ILE A N 1
ATOM 633 C CA . ILE A 1 80 ? -9.448 -4.495 6.025 1.00 88.31 80 ILE A CA 1
ATOM 634 C C . ILE A 1 80 ? -10.569 -5.532 6.133 1.00 88.31 80 ILE A C 1
ATOM 636 O O . ILE A 1 80 ? -11.737 -5.168 6.308 1.00 88.31 80 ILE A O 1
ATOM 640 N N . ASP A 1 81 ? -10.229 -6.810 5.993 1.00 88.00 81 ASP A N 1
ATOM 641 C CA . ASP A 1 81 ? -11.137 -7.921 6.251 1.00 88.00 81 ASP A CA 1
ATOM 642 C C . ASP A 1 81 ? -11.086 -8.305 7.731 1.00 88.00 81 ASP A C 1
ATOM 644 O O . ASP A 1 81 ? -10.044 -8.683 8.269 1.00 88.00 81 ASP A O 1
ATOM 648 N N . LYS A 1 82 ? -12.222 -8.147 8.413 1.00 76.38 82 LYS A N 1
ATOM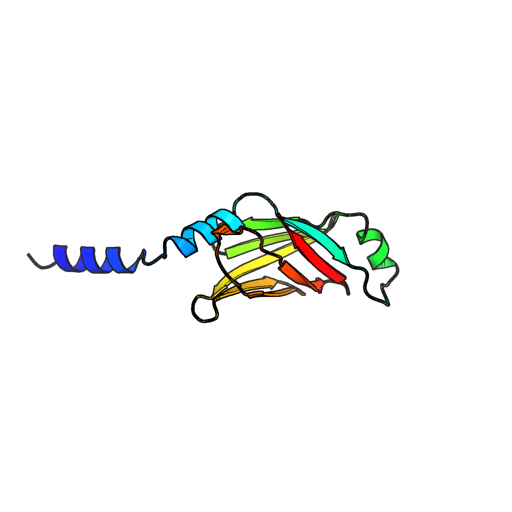 649 C CA . LYS A 1 82 ? -12.298 -8.270 9.873 1.00 76.38 82 LYS A CA 1
ATOM 650 C C . LYS A 1 82 ? -12.377 -9.716 10.336 1.00 76.38 82 LYS A C 1
ATOM 652 O O . LYS A 1 82 ? -11.919 -10.020 11.434 1.00 76.38 82 LYS A O 1
ATOM 657 N N . GLU A 1 83 ? -13.003 -10.570 9.534 1.00 82.50 83 GLU A N 1
ATOM 658 C CA . GLU A 1 83 ? -13.217 -11.974 9.886 1.00 82.50 83 GLU A CA 1
ATOM 659 C C . GLU A 1 83 ? -11.902 -12.738 9.751 1.00 82.50 83 GLU A C 1
ATOM 661 O O . GLU A 1 83 ? -11.474 -13.413 10.686 1.00 82.50 83 GLU A O 1
ATOM 666 N N . GLU A 1 84 ? -11.212 -12.504 8.637 1.00 83.00 84 GLU A N 1
ATOM 667 C CA . GLU A 1 84 ? -9.946 -13.157 8.300 1.00 83.00 84 GLU A CA 1
ATOM 668 C C . GLU A 1 84 ? -8.713 -12.413 8.848 1.00 83.00 84 GLU A C 1
ATOM 670 O O . GLU A 1 84 ? -7.593 -12.912 8.760 1.00 83.00 84 GLU A O 1
ATOM 675 N N . LYS A 1 85 ? -8.908 -11.231 9.455 1.00 82.25 85 LYS A N 1
ATOM 676 C CA . LYS A 1 85 ? -7.844 -10.367 10.003 1.00 82.25 85 LYS A CA 1
ATOM 677 C C . LYS A 1 85 ? -6.736 -10.095 8.985 1.00 82.25 85 LYS A C 1
ATOM 679 O O . LYS A 1 85 ? -5.549 -10.230 9.284 1.00 82.25 85 LYS A O 1
ATOM 684 N N . GLU A 1 86 ? -7.132 -9.685 7.787 1.00 85.75 86 GLU A N 1
ATOM 685 C CA . GLU A 1 86 ? -6.211 -9.407 6.688 1.00 85.75 86 GLU A CA 1
ATOM 686 C C . GLU A 1 86 ? -6.438 -8.023 6.078 1.00 85.75 86 GLU A C 1
ATOM 688 O O . GLU A 1 86 ? -7.544 -7.482 6.084 1.00 85.75 86 GLU A O 1
ATOM 693 N N . ILE A 1 87 ? -5.380 -7.442 5.521 1.00 87.31 87 ILE A N 1
ATOM 694 C CA . ILE A 1 87 ? -5.471 -6.298 4.613 1.00 87.31 87 ILE A CA 1
ATOM 695 C C . ILE A 1 87 ? -5.416 -6.854 3.197 1.00 87.31 87 ILE A C 1
ATOM 697 O O . ILE A 1 87 ? -4.481 -7.572 2.848 1.00 87.31 87 ILE A O 1
ATOM 701 N N . ILE A 1 88 ? -6.408 -6.513 2.381 1.00 89.31 88 ILE A N 1
ATOM 702 C CA . ILE A 1 88 ? -6.504 -6.960 0.990 1.00 89.31 88 ILE A CA 1
ATOM 703 C C . ILE A 1 88 ? -6.282 -5.758 0.087 1.00 89.31 88 ILE A C 1
ATOM 705 O O . ILE A 1 88 ? -6.953 -4.742 0.271 1.00 89.31 88 ILE A O 1
ATOM 709 N N . ILE A 1 89 ? -5.401 -5.893 -0.905 1.00 90.19 89 ILE A N 1
ATOM 710 C CA . ILE A 1 89 ? -5.104 -4.864 -1.908 1.00 90.19 89 ILE A CA 1
ATOM 711 C C . ILE A 1 89 ? -5.242 -5.475 -3.300 1.00 90.19 89 ILE A C 1
ATOM 713 O O . ILE A 1 89 ? -4.638 -6.507 -3.592 1.00 90.19 89 ILE A O 1
ATOM 717 N N . ARG A 1 90 ? -6.053 -4.848 -4.156 1.00 90.44 90 ARG A N 1
ATOM 718 C CA . ARG A 1 90 ? -6.363 -5.346 -5.501 1.00 90.44 90 ARG A CA 1
ATOM 719 C C . ARG A 1 90 ? -6.303 -4.258 -6.557 1.00 90.44 90 ARG A C 1
ATOM 721 O O . ARG A 1 90 ? -6.884 -3.193 -6.377 1.00 90.44 90 ARG A O 1
ATOM 728 N N . GLY A 1 91 ? -5.699 -4.566 -7.691 1.00 87.94 91 GLY A N 1
ATOM 729 C CA . GLY A 1 91 ? -5.595 -3.686 -8.852 1.00 87.94 91 GLY A CA 1
ATOM 730 C C . GLY A 1 91 ? -5.230 -4.484 -10.106 1.00 87.94 91 GLY A C 1
ATOM 731 O O . GLY A 1 91 ? -5.117 -5.710 -10.043 1.00 87.94 91 GLY A O 1
ATOM 732 N N . PRO A 1 92 ? -5.061 -3.831 -11.265 1.00 82.50 92 PRO A N 1
ATOM 733 C CA . PRO A 1 92 ? -4.564 -4.499 -12.466 1.00 82.50 92 PRO A CA 1
ATOM 734 C C . PRO A 1 92 ? -3.202 -5.162 -12.197 1.00 82.50 92 PRO A C 1
ATOM 736 O O . PRO A 1 92 ? -2.230 -4.469 -11.918 1.00 82.50 92 PRO A O 1
ATOM 739 N N . GLY A 1 93 ? -3.142 -6.498 -12.247 1.00 76.69 93 GLY A N 1
ATOM 740 C CA . GLY A 1 93 ? -1.922 -7.265 -11.947 1.00 76.69 93 GLY A CA 1
ATOM 741 C C . GLY A 1 93 ? -1.523 -7.296 -10.466 1.00 76.69 93 GLY A C 1
ATOM 742 O O . GLY A 1 93 ? -0.396 -7.655 -10.156 1.00 76.69 93 GLY A O 1
ATOM 743 N N . ILE A 1 94 ? -2.419 -6.903 -9.550 1.00 80.81 94 ILE A N 1
ATOM 744 C CA . ILE A 1 94 ? -2.158 -6.859 -8.105 1.00 80.81 94 ILE A CA 1
ATOM 745 C C . ILE A 1 94 ? -3.272 -7.618 -7.386 1.00 80.81 94 ILE A C 1
ATOM 747 O O . ILE A 1 94 ? -4.433 -7.206 -7.428 1.00 80.81 94 ILE A O 1
ATOM 751 N N . ASP A 1 95 ? -2.914 -8.694 -6.688 1.00 83.88 95 ASP A N 1
ATOM 752 C CA . ASP A 1 95 ? -3.764 -9.374 -5.703 1.00 83.88 95 ASP A CA 1
ATOM 753 C C . ASP A 1 95 ? -2.896 -9.738 -4.495 1.00 83.88 95 ASP A C 1
ATOM 755 O O . ASP A 1 95 ? -2.148 -10.714 -4.511 1.00 83.88 95 ASP A O 1
ATOM 759 N N . SER A 1 96 ? -2.938 -8.892 -3.466 1.00 83.69 96 SER A N 1
ATOM 760 C CA . SER A 1 96 ? -2.119 -9.037 -2.262 1.00 83.69 96 SER A CA 1
ATOM 761 C C . SER A 1 96 ? -2.987 -9.133 -1.016 1.00 83.69 96 SER A C 1
ATOM 763 O O . SER A 1 96 ? -4.013 -8.454 -0.891 1.00 83.69 96 SER A O 1
ATOM 765 N N . ARG A 1 97 ? -2.550 -9.986 -0.086 1.00 83.88 97 ARG A N 1
ATOM 766 C CA . ARG A 1 97 ? -3.164 -10.195 1.223 1.00 83.88 97 ARG A CA 1
ATOM 767 C C . ARG A 1 97 ? -2.087 -10.198 2.292 1.00 83.88 97 ARG A C 1
ATOM 769 O O . ARG A 1 97 ? -1.083 -10.892 2.152 1.00 83.88 97 ARG A O 1
ATOM 776 N N . VAL A 1 98 ? -2.311 -9.436 3.354 1.00 78.50 98 VAL A N 1
ATOM 777 C CA . VAL A 1 98 ? -1.395 -9.344 4.494 1.00 78.50 98 VAL A CA 1
ATOM 778 C C . VAL A 1 98 ? -2.147 -9.707 5.757 1.00 78.50 98 VAL A C 1
ATOM 780 O O . VAL A 1 98 ? -3.068 -8.993 6.152 1.00 78.50 98 VAL A O 1
ATOM 783 N N . PHE A 1 99 ? -1.743 -10.805 6.392 1.00 76.12 99 PHE A N 1
ATOM 784 C CA . PHE A 1 99 ? -2.274 -11.204 7.689 1.00 76.12 99 PHE A CA 1
ATOM 785 C C . PHE A 1 99 ? -1.799 -10.244 8.777 1.00 76.12 99 PHE A C 1
ATOM 787 O O . PHE A 1 99 ? -0.620 -9.897 8.866 1.00 76.12 99 PHE A O 1
ATOM 794 N N . ILE A 1 100 ? -2.727 -9.836 9.634 1.00 73.19 100 ILE A N 1
ATOM 795 C CA . ILE A 1 100 ? -2.454 -9.004 10.803 1.00 73.19 100 ILE A CA 1
ATOM 796 C C . ILE A 1 100 ? -1.980 -9.946 11.923 1.00 73.19 100 ILE A C 1
ATOM 798 O O . ILE A 1 100 ? -2.733 -10.310 12.831 1.00 73.19 100 ILE A O 1
ATOM 802 N N . GLU A 1 101 ? -0.733 -10.418 11.835 1.00 57.62 101 GLU A N 1
ATOM 803 C CA . GLU A 1 101 ? -0.130 -11.253 12.876 1.00 57.62 101 GLU A CA 1
ATOM 804 C C . GLU A 1 101 ? 0.404 -10.378 14.020 1.00 57.62 101 GLU A C 1
ATOM 806 O O . GLU A 1 101 ? 1.470 -9.790 13.937 1.00 57.62 101 GLU A O 1
ATOM 811 N N . LYS A 1 102 ? -0.363 -10.327 15.116 1.00 49.88 102 LYS A N 1
ATOM 812 C CA . LYS A 1 102 ? 0.000 -9.777 16.435 1.00 49.88 102 LYS A CA 1
ATOM 813 C C . LYS A 1 102 ? 0.397 -8.292 16.489 1.00 49.88 102 LYS A C 1
ATOM 815 O O . LYS A 1 102 ? 1.542 -7.899 16.350 1.00 49.88 102 LYS A O 1
ATOM 820 N N . SER A 1 103 ? -0.580 -7.534 16.995 1.00 46.25 103 SER A N 1
ATOM 821 C CA . SER A 1 103 ? -0.440 -6.264 17.705 1.00 46.25 103 SER A CA 1
ATOM 822 C C . SER A 1 103 ? 0.129 -5.108 16.870 1.00 46.25 103 SER A C 1
ATOM 824 O O . SER A 1 103 ? 1.333 -4.969 16.667 1.00 46.25 103 SER A O 1
ATOM 826 N N . ILE A 1 104 ? -0.757 -4.156 16.571 1.00 52.75 104 ILE A N 1
ATOM 827 C CA . ILE A 1 104 ? -0.425 -2.780 16.166 1.00 52.75 104 ILE A CA 1
ATOM 828 C C . ILE A 1 104 ? 0.716 -2.178 17.009 1.00 52.75 104 ILE A C 1
ATOM 830 O O . ILE A 1 104 ? 1.464 -1.356 16.492 1.00 52.75 104 ILE A O 1
ATOM 834 N N . SER A 1 105 ? 0.901 -2.613 18.266 1.00 45.56 105 SER A N 1
ATOM 835 C CA . SER A 1 105 ? 1.963 -2.116 19.153 1.00 45.56 105 SER A CA 1
ATOM 836 C C . SER A 1 105 ? 3.394 -2.463 18.722 1.00 45.56 105 SER A C 1
ATOM 838 O O . SER A 1 105 ? 4.312 -1.774 19.158 1.00 45.56 105 SER A O 1
ATOM 840 N N . GLU A 1 106 ? 3.601 -3.451 17.840 1.00 54.69 106 GLU A N 1
ATOM 841 C CA . GLU A 1 106 ? 4.916 -3.669 17.212 1.00 54.69 106 GLU A CA 1
ATOM 842 C C . GLU A 1 106 ? 5.076 -2.837 15.931 1.00 54.69 106 GLU A C 1
ATOM 844 O O . GLU A 1 106 ? 6.195 -2.497 15.561 1.00 54.69 106 GLU A O 1
ATOM 849 N N . GLY A 1 107 ? 3.968 -2.424 15.299 1.00 55.97 107 G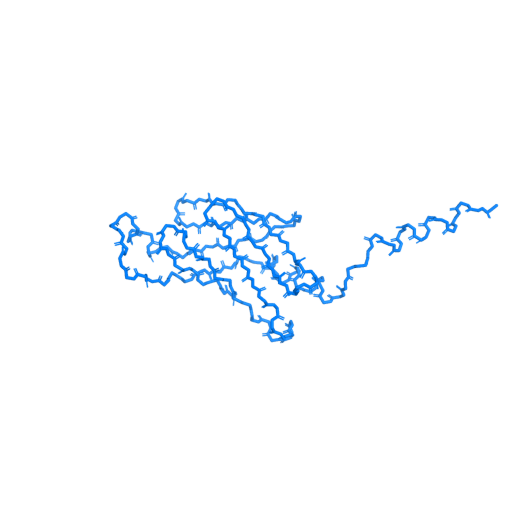LY A N 1
ATOM 850 C CA . GLY A 1 107 ? 3.953 -1.386 14.265 1.00 55.97 107 GLY A CA 1
ATOM 851 C C . GLY A 1 107 ? 4.724 -1.722 12.989 1.00 55.97 107 GLY A C 1
ATOM 852 O O . GLY A 1 107 ? 5.074 -0.803 12.251 1.00 55.97 107 GLY A O 1
ATOM 853 N N . ILE A 1 108 ? 4.997 -3.001 12.726 1.00 60.72 108 ILE A N 1
ATOM 854 C CA . ILE A 1 108 ? 5.701 -3.462 11.528 1.00 60.72 108 ILE A CA 1
ATOM 855 C C . ILE A 1 108 ? 4.725 -4.296 10.706 1.00 60.72 108 ILE A C 1
ATOM 857 O O . ILE A 1 108 ? 4.384 -5.417 11.071 1.00 60.72 108 ILE A O 1
ATOM 861 N N . TYR A 1 109 ? 4.292 -3.744 9.578 1.00 68.62 109 TYR A N 1
ATOM 862 C CA . TYR A 1 109 ? 3.575 -4.490 8.550 1.00 68.62 109 TYR A CA 1
ATOM 863 C C . TYR A 1 109 ? 4.460 -4.567 7.318 1.00 68.62 109 TYR A C 1
ATOM 865 O O . TYR A 1 109 ? 5.279 -3.679 7.082 1.00 68.62 109 TYR A O 1
ATOM 873 N N . SER A 1 110 ? 4.299 -5.623 6.530 1.00 65.50 110 SER A N 1
ATOM 874 C CA . SER A 1 110 ? 4.920 -5.690 5.215 1.00 65.50 110 SER A CA 1
ATOM 875 C C . SER A 1 110 ? 3.909 -6.16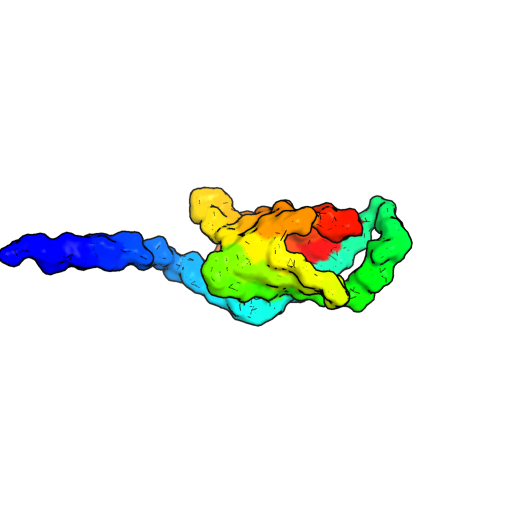0 4.186 1.00 65.50 110 SER A C 1
ATOM 877 O O . SER A 1 110 ? 3.123 -7.066 4.458 1.00 65.50 110 SER A O 1
ATOM 879 N N . PHE A 1 111 ? 3.906 -5.517 3.020 1.00 70.88 111 PHE A N 1
ATOM 880 C CA . PHE A 1 111 ? 3.045 -5.909 1.906 1.00 70.88 111 PHE A CA 1
ATOM 881 C C . PHE A 1 111 ? 3.887 -6.559 0.832 1.00 70.88 111 PHE A C 1
ATOM 883 O O . PHE A 1 111 ? 4.865 -5.967 0.389 1.00 70.88 111 PHE A O 1
ATOM 890 N N . CYS A 1 112 ? 3.486 -7.756 0.418 1.00 70.31 112 CYS A N 1
ATOM 891 C CA . CYS A 1 112 ? 4.133 -8.502 -0.647 1.00 70.31 112 CYS A CA 1
ATOM 892 C C . CYS A 1 112 ? 3.227 -8.496 -1.876 1.00 70.31 112 CYS A C 1
ATOM 894 O O . CYS A 1 112 ? 2.116 -9.037 -1.836 1.00 70.31 112 CYS A O 1
ATOM 896 N N . PHE A 1 113 ? 3.660 -7.835 -2.948 1.00 71.69 113 PHE A N 1
ATOM 897 C CA . PHE A 1 113 ? 2.932 -7.809 -4.219 1.00 71.69 113 PHE A CA 1
ATOM 898 C C . PHE A 1 113 ? 3.625 -8.759 -5.186 1.00 71.69 113 PHE A C 1
ATOM 900 O O . PHE A 1 113 ? 4.796 -8.553 -5.500 1.00 71.69 113 PHE A O 1
ATOM 907 N N . HIS A 1 114 ? 2.909 -9.794 -5.621 1.00 65.50 114 HIS A N 1
ATOM 908 C CA . HIS A 1 114 ? 3.401 -10.770 -6.587 1.00 65.50 114 HIS A CA 1
ATOM 909 C C . HIS A 1 114 ? 2.954 -10.410 -8.001 1.00 65.50 114 HIS A C 1
ATOM 911 O O . HIS A 1 114 ? 1.859 -9.886 -8.192 1.00 65.50 114 HIS A O 1
ATOM 917 N N . ASP A 1 115 ? 3.790 -10.775 -8.971 1.00 60.88 115 ASP A N 1
ATOM 918 C CA . ASP A 1 115 ? 3.457 -10.825 -10.400 1.00 60.88 115 ASP A CA 1
ATOM 919 C C . ASP A 1 115 ? 3.186 -9.461 -11.060 1.00 60.88 115 ASP A C 1
ATOM 921 O O . ASP A 1 115 ? 2.689 -9.362 -12.182 1.00 60.88 115 ASP A O 1
ATOM 925 N N . LEU A 1 116 ? 3.599 -8.376 -10.402 1.00 63.94 116 LEU A N 1
ATOM 926 C CA . LEU A 1 116 ? 3.618 -7.056 -11.012 1.00 63.94 116 LEU A CA 1
ATOM 927 C C . LEU A 1 116 ? 4.846 -6.964 -11.924 1.00 63.94 116 LEU A C 1
ATOM 929 O O . LEU A 1 116 ? 5.925 -6.573 -11.488 1.00 63.94 116 LEU A O 1
ATOM 933 N N . HIS A 1 117 ? 4.693 -7.382 -13.182 1.00 63.81 117 HIS A N 1
ATOM 934 C CA . HIS A 1 117 ? 5.786 -7.505 -14.161 1.00 63.81 117 HIS A CA 1
ATOM 935 C C . HIS A 1 117 ? 6.865 -8.531 -13.771 1.00 63.81 117 HIS A C 1
ATOM 937 O O . HIS A 1 117 ? 8.042 -8.284 -13.986 1.00 63.81 117 HIS A O 1
ATOM 943 N N . ASN A 1 118 ? 6.497 -9.691 -13.216 1.00 63.72 118 ASN A N 1
ATOM 944 C CA . ASN A 1 118 ? 7.442 -10.719 -12.729 1.00 63.72 118 ASN A CA 1
ATOM 945 C C . ASN A 1 118 ? 8.296 -10.303 -11.512 1.00 63.72 118 ASN A C 1
ATOM 947 O O . ASN A 1 118 ? 9.301 -10.948 -11.213 1.00 63.72 118 ASN A O 1
ATOM 951 N N . TYR A 1 119 ? 7.896 -9.261 -10.779 1.00 66.69 119 TYR A N 1
ATOM 952 C CA . TYR A 1 119 ? 8.533 -8.879 -9.521 1.00 66.69 119 TYR A CA 1
ATOM 953 C C . TYR A 1 119 ? 7.793 -9.380 -8.297 1.00 66.69 119 TYR A C 1
ATOM 955 O O . TYR A 1 119 ? 6.571 -9.541 -8.298 1.00 66.69 119 TYR A O 1
ATOM 963 N N . THR A 1 120 ? 8.561 -9.527 -7.218 1.00 72.94 120 THR A N 1
ATOM 964 C CA . THR A 1 120 ? 8.017 -9.444 -5.868 1.00 72.94 120 THR A CA 1
ATOM 965 C C . THR A 1 120 ? 8.491 -8.145 -5.223 1.00 72.94 120 THR A C 1
ATOM 967 O O . THR A 1 120 ? 9.692 -7.870 -5.187 1.00 72.94 120 THR A O 1
ATOM 970 N N . ILE A 1 121 ? 7.557 -7.347 -4.707 1.00 72.00 121 ILE A N 1
ATOM 971 C CA . ILE A 1 121 ? 7.869 -6.087 -4.019 1.00 72.00 121 ILE A CA 1
ATOM 972 C C . ILE A 1 121 ? 7.431 -6.190 -2.569 1.00 72.00 121 ILE A C 1
ATOM 974 O O . ILE A 1 121 ? 6.270 -6.497 -2.300 1.00 72.00 121 ILE A O 1
ATOM 978 N N . TYR A 1 122 ? 8.356 -5.888 -1.659 1.00 76.94 122 TYR A N 1
ATOM 979 C CA . TYR A 1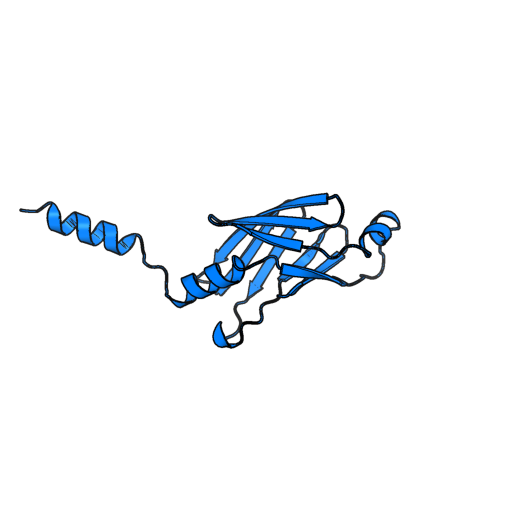 122 ? 8.091 -5.800 -0.227 1.00 76.94 122 TYR A CA 1
ATOM 980 C C . TYR A 1 122 ? 8.003 -4.343 0.194 1.00 76.94 122 TYR A C 1
ATOM 982 O O . TYR A 1 122 ? 8.997 -3.622 0.123 1.00 76.94 122 TYR A O 1
ATOM 990 N N . PHE A 1 123 ? 6.831 -3.915 0.646 1.00 75.88 123 PHE A N 1
ATOM 991 C CA . PHE A 1 123 ? 6.640 -2.588 1.219 1.00 75.88 123 PHE A CA 1
ATOM 992 C C . PHE A 1 123 ? 6.879 -2.597 2.715 1.00 75.88 123 PHE A C 1
ATOM 994 O O . PHE A 1 123 ? 6.407 -3.492 3.413 1.00 75.88 123 PHE A O 1
ATOM 1001 N N . TYR A 1 124 ? 7.556 -1.562 3.189 1.00 73.81 124 TYR A N 1
ATOM 1002 C CA . TYR A 1 124 ? 7.787 -1.277 4.596 1.00 73.81 124 TYR A CA 1
ATOM 1003 C C . TYR A 1 124 ? 7.626 0.226 4.846 1.00 73.81 124 TYR A C 1
ATOM 1005 O O . TYR A 1 124 ? 7.498 1.029 3.911 1.00 73.81 124 TYR A O 1
ATOM 1013 N N . LYS A 1 125 ? 7.596 0.592 6.123 1.00 72.81 125 LYS A N 1
ATOM 1014 C CA . LYS A 1 125 ? 7.406 1.957 6.593 1.00 72.81 125 LYS A CA 1
ATOM 1015 C C . LYS A 1 125 ? 8.541 2.380 7.510 1.00 72.81 125 LYS A C 1
ATOM 1017 O O . LYS A 1 125 ? 9.035 1.503 8.252 1.00 72.81 125 LYS A O 1
#

Mean predicted aligned error: 10.84 Å

Radius of gyration: 18.42 Å; Cα contacts (8 Å, |Δi|>4): 198; chains: 1; bounding box: 59×26×42 Å

Nearest PDB structures (foldseek):
  4zgf-assembly1_A  TM=4.868E-01  e=7.626E-03  Phocaeicola vulgatus ATCC 8482
  5z4g-assembly2_B  TM=4.362E-01  e=1.157E+00  Ramazzottius varieornatus
  1xn6-assembly1_A  TM=3.144E-01  e=6.347E-01  Bacillus cereus
  7ybu-assembly1_A  TM=4.817E-01  e=8.719E+00  Homo sapiens
  5xna-assembly1_B  TM=4.212E-01  e=7.402E+00  Ramazzottius varieornatus

pLDDT: mean 72.89, std 15.46, range [41.94, 94.94]

Secondary structure (DSSP, 8-state):
--HHHHHHHHHHHTT---HHHHHHHHHHHSS-EEEEEE--TT--HHHHTTTTS--EEEEETTTEEEEEETTEEEEEEEEEETTTTEEEEEETTEEEEEE--S-TTT----EEEEEETTEEEEEE-